Protein AF-A0A9P5VJG9-F1 (afdb_monomer)

pLDDT: mean 72.01, std 13.63, range [44.91, 96.75]

Secondary structure (DSSP, 8-state):
--STTSTTHHHHHHHHHHHHTHHHHHHHHHH-TT-HHHHT--HHHHHHHHHHTTT--TTHHHHHHHHHHIIIIIIHHH-HHHHHHHHHHHHHHHHHHHHHHHHHHHHHHHHHHHHHHHHHHHHHHT--

Mean predicted aligned error: 14.56 Å

Organism: NCBI:txid64525

Solvent-accessible surface area (backbone atoms only — not comparable to full-atom values): 7485 Å² total; per-residue (Å²): 117,77,46,98,90,36,89,52,37,64,59,60,50,51,54,53,49,63,66,52,54,60,54,64,49,53,51,49,55,67,73,51,76,86,45,73,69,64,77,71,55,56,57,70,59,50,49,52,52,57,68,53,48,87,80,52,64,79,66,58,60,58,52,54,50,52,50,50,45,46,54,66,53,51,39,46,71,78,39,48,75,56,39,78,72,39,50,68,57,52,52,52,53,50,57,51,48,53,54,51,51,51,52,52,52,50,53,56,50,51,53,52,52,51,52,52,52,53,56,54,53,56,58,57,70,75,74,114

Structure (mmCIF, N/CA/C/O backbone):
data_AF-A0A9P5VJG9-F1
#
_entry.id   AF-A0A9P5VJG9-F1
#
loop_
_atom_site.group_PDB
_atom_site.id
_atom_site.type_symbol
_atom_site.label_atom_id
_atom_site.label_alt_id
_atom_site.label_comp_id
_atom_site.label_asym_id
_atom_site.label_entity_id
_atom_site.label_seq_id
_atom_site.pdbx_PDB_ins_code
_atom_site.Cartn_x
_atom_site.Cartn_y
_atom_site.Cartn_z
_atom_site.occupancy
_atom_site.B_iso_or_equiv
_atom_site.auth_seq_id
_atom_site.auth_comp_id
_atom_site.auth_asym_id
_atom_site.auth_atom_id
_atom_site.pdbx_PDB_model_num
ATOM 1 N N . MET A 1 1 ? -12.095 -22.199 -28.412 1.00 52.16 1 MET A N 1
ATOM 2 C CA . MET A 1 1 ? -11.308 -21.410 -27.434 1.00 52.16 1 MET A CA 1
ATOM 3 C C . MET A 1 1 ? -11.586 -21.794 -25.976 1.00 52.16 1 MET A C 1
ATOM 5 O O . MET A 1 1 ? -10.670 -21.685 -25.184 1.00 52.16 1 MET A O 1
ATOM 9 N N . PHE A 1 2 ? -12.771 -22.317 -25.621 1.00 50.16 2 PHE A N 1
ATOM 10 C CA . PHE A 1 2 ? -13.109 -22.790 -24.260 1.00 50.16 2 PHE A CA 1
ATOM 11 C C . PHE A 1 2 ? -13.437 -24.303 -24.196 1.00 50.16 2 PHE A C 1
ATOM 13 O O . PHE A 1 2 ? -14.335 -24.724 -23.476 1.00 50.16 2 PHE A O 1
ATOM 20 N N . GLY A 1 3 ? -12.774 -25.116 -25.027 1.00 50.41 3 GLY A N 1
ATOM 21 C CA . GLY A 1 3 ? -12.986 -26.572 -25.100 1.00 50.41 3 GLY A CA 1
ATOM 22 C C . GLY A 1 3 ? -11.938 -27.367 -24.311 1.00 50.41 3 GLY A C 1
ATOM 23 O O . GLY A 1 3 ? -10.853 -26.847 -24.036 1.00 50.41 3 GLY A O 1
ATOM 24 N N . ALA A 1 4 ? -12.258 -28.624 -23.981 1.00 54.44 4 ALA A N 1
ATOM 25 C CA . ALA A 1 4 ? -11.390 -29.553 -23.253 1.00 54.44 4 ALA A CA 1
ATOM 26 C C . ALA A 1 4 ? -10.050 -29.748 -23.992 1.00 54.44 4 ALA A C 1
ATOM 28 O O . ALA A 1 4 ? -10.007 -30.367 -25.051 1.00 54.44 4 ALA A O 1
ATOM 29 N N . GLY A 1 5 ? -8.975 -29.152 -23.459 1.00 67.50 5 GLY A N 1
ATOM 30 C CA . GLY A 1 5 ? -7.628 -29.151 -24.052 1.00 67.50 5 GLY A CA 1
ATOM 31 C C . GLY A 1 5 ? -7.043 -27.765 -24.368 1.00 67.50 5 GLY A C 1
ATOM 32 O O . GLY A 1 5 ? -5.880 -27.671 -24.743 1.00 67.50 5 GLY A O 1
ATOM 33 N N . SER A 1 6 ? -7.804 -26.674 -24.209 1.00 61.16 6 SER A N 1
ATOM 34 C CA . SER A 1 6 ? -7.307 -25.300 -24.412 1.00 61.16 6 SER A CA 1
ATOM 35 C C . SER A 1 6 ? -6.844 -24.638 -23.105 1.00 61.16 6 SER A C 1
ATOM 37 O O . SER A 1 6 ? -7.441 -24.861 -22.053 1.00 61.16 6 SER A O 1
ATOM 39 N N . GLN A 1 7 ? -5.836 -23.756 -23.178 1.00 61.81 7 GLN A N 1
ATOM 40 C CA . GLN A 1 7 ? -5.284 -22.981 -22.048 1.00 61.81 7 GLN A CA 1
ATOM 41 C C . GLN A 1 7 ? -6.347 -22.230 -21.221 1.00 61.81 7 GLN A C 1
ATOM 43 O O . GLN A 1 7 ? -6.171 -22.035 -20.022 1.00 61.81 7 GLN A O 1
ATOM 48 N N . TYR A 1 8 ? -7.472 -21.849 -21.834 1.00 56.12 8 TYR A N 1
ATOM 49 C CA . TYR A 1 8 ? -8.569 -21.146 -21.158 1.00 56.12 8 TYR A CA 1
ATOM 50 C C . TYR A 1 8 ? -9.508 -22.064 -20.360 1.00 56.12 8 TYR A C 1
ATOM 52 O O . TYR A 1 8 ? -10.361 -21.570 -19.622 1.00 56.12 8 TYR A O 1
ATOM 60 N N . SER A 1 9 ? -9.347 -23.389 -20.454 1.00 61.44 9 SER A N 1
ATOM 61 C CA . SER A 1 9 ? -10.175 -24.348 -19.714 1.00 61.44 9 SER A CA 1
ATOM 62 C C . SER A 1 9 ? -9.990 -24.220 -18.196 1.00 61.44 9 SER A C 1
ATOM 64 O O . SER A 1 9 ? -10.952 -24.352 -17.443 1.00 61.44 9 SER A O 1
ATOM 66 N N . ILE A 1 10 ? -8.791 -23.837 -17.736 1.00 66.81 10 ILE A N 1
ATOM 67 C CA . ILE A 1 10 ? -8.491 -23.641 -16.308 1.00 66.81 10 ILE A CA 1
ATOM 68 C C . ILE A 1 10 ? -9.342 -22.520 -15.675 1.00 66.81 10 ILE A C 1
ATOM 70 O O . ILE A 1 10 ? -9.712 -22.596 -14.506 1.00 66.81 10 ILE A O 1
ATOM 74 N N . ILE A 1 11 ? -9.710 -21.499 -16.458 1.00 68.25 11 ILE A N 1
ATOM 75 C CA . ILE A 1 11 ? -10.488 -20.343 -15.986 1.00 68.25 11 ILE A CA 1
ATOM 76 C C . ILE A 1 11 ? -11.957 -20.734 -15.771 1.00 68.25 11 ILE A C 1
ATOM 78 O O . ILE A 1 11 ? -12.595 -20.254 -14.836 1.00 68.25 11 ILE A O 1
ATOM 82 N N . GLN A 1 12 ? -12.483 -21.663 -16.578 1.00 68.50 12 GLN A N 1
ATOM 83 C CA . GLN A 1 12 ? -13.837 -22.201 -16.404 1.00 68.50 12 GLN A CA 1
ATOM 84 C C . GLN A 1 12 ? -13.959 -22.981 -15.086 1.00 68.50 12 GLN A C 1
ATOM 86 O O . GLN A 1 12 ? -14.945 -22.836 -14.364 1.00 68.50 12 GLN A O 1
ATOM 91 N N . TRP A 1 13 ? -12.920 -23.743 -14.728 1.00 68.19 13 TRP A N 1
ATOM 92 C CA . TRP A 1 13 ? -12.840 -24.431 -13.438 1.00 68.19 13 TRP A CA 1
ATOM 93 C C . TRP A 1 13 ? -12.713 -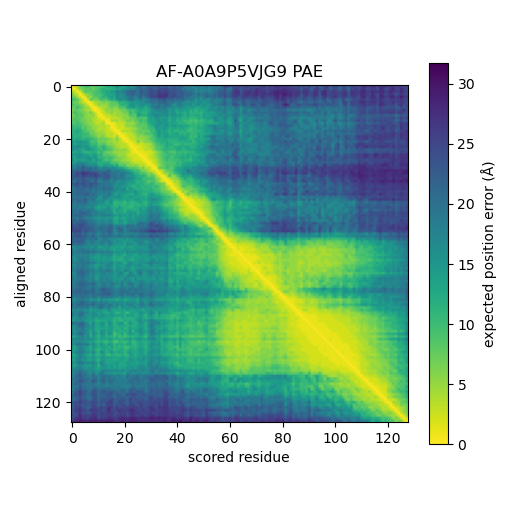23.465 -12.256 1.00 68.19 13 TRP A C 1
ATOM 95 O O . TRP A 1 13 ? -13.279 -23.740 -11.203 1.00 68.19 13 TRP A O 1
ATOM 105 N N . GLY A 1 14 ? -12.062 -22.309 -12.427 1.00 70.81 14 GLY A N 1
ATOM 106 C CA . GLY A 1 14 ? -12.004 -21.260 -11.401 1.00 70.81 14 GLY A CA 1
ATOM 107 C C . GLY A 1 14 ? -13.382 -20.720 -10.995 1.00 70.81 14 GLY A C 1
ATOM 108 O O . GLY A 1 14 ? -13.617 -20.461 -9.816 1.00 70.81 14 GLY A O 1
ATOM 109 N N . PHE A 1 15 ? -14.324 -20.622 -11.939 1.00 69.06 15 PHE A N 1
ATOM 110 C CA . PHE A 1 15 ? -15.695 -20.182 -11.652 1.00 69.06 15 PHE A CA 1
ATOM 111 C C . PHE A 1 15 ? -16.478 -21.225 -10.839 1.00 69.06 15 PHE A C 1
ATOM 113 O O . PHE A 1 15 ? -17.142 -20.888 -9.859 1.00 69.06 15 PHE A O 1
ATOM 120 N N . VAL A 1 16 ? -16.346 -22.507 -11.199 1.00 73.06 16 VAL A N 1
ATOM 121 C CA . VAL A 1 16 ? -16.959 -23.621 -10.455 1.00 73.06 16 VAL A CA 1
ATOM 122 C C . VAL A 1 16 ? -16.347 -23.736 -9.060 1.00 73.06 16 VAL A C 1
ATOM 124 O O . VAL A 1 16 ? -17.074 -23.862 -8.078 1.00 73.06 16 VAL A O 1
ATOM 127 N N . LEU A 1 17 ? -15.022 -23.617 -8.953 1.00 71.25 17 LEU A N 1
ATOM 128 C CA . LEU A 1 17 ? -14.307 -23.621 -7.681 1.00 71.25 17 LEU A CA 1
ATOM 129 C C . LEU A 1 17 ? -14.803 -22.482 -6.776 1.00 71.25 17 LEU A C 1
ATOM 131 O O . LEU A 1 17 ? -15.127 -22.730 -5.619 1.00 71.25 17 LEU A O 1
ATOM 135 N N . GLY A 1 18 ? -14.948 -21.265 -7.312 1.00 66.81 18 GLY A N 1
ATOM 136 C CA . GLY A 1 18 ? -15.484 -20.110 -6.585 1.00 66.81 18 GLY A CA 1
ATOM 137 C C . GLY A 1 18 ? -16.936 -20.276 -6.120 1.00 66.81 18 GLY A C 1
ATOM 138 O O . GLY A 1 18 ? -17.273 -19.816 -5.032 1.00 66.81 18 GLY A O 1
ATOM 139 N N . ALA A 1 19 ? -17.783 -20.965 -6.892 1.00 72.62 19 ALA A N 1
ATOM 140 C CA . ALA A 1 19 ? -19.178 -21.235 -6.529 1.00 72.62 19 ALA A CA 1
ATOM 141 C C . ALA A 1 19 ? -19.330 -22.370 -5.502 1.00 72.62 19 ALA A C 1
ATOM 143 O O . ALA A 1 19 ? -20.213 -22.320 -4.646 1.00 72.62 19 ALA A O 1
ATOM 144 N N . VAL A 1 20 ? -18.461 -23.383 -5.560 1.00 74.19 20 VAL A N 1
ATOM 145 C CA . VAL A 1 20 ? -18.491 -24.528 -4.638 1.00 74.19 20 VAL A CA 1
ATOM 146 C C . VAL A 1 20 ? -17.881 -24.170 -3.289 1.00 74.19 2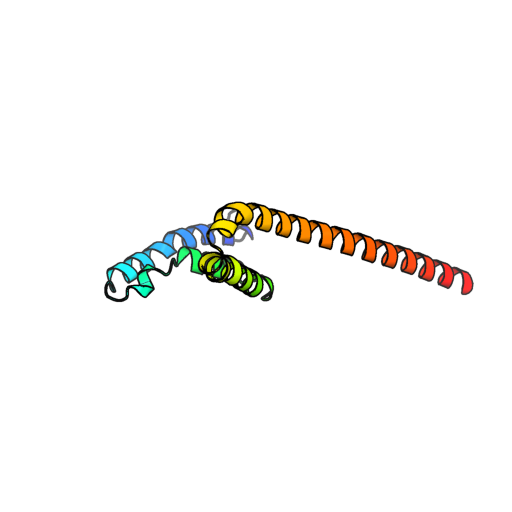0 VAL A C 1
ATOM 148 O O . VAL A 1 20 ? -18.361 -24.638 -2.263 1.00 74.19 20 VAL A O 1
ATOM 151 N N . LEU A 1 21 ? -16.868 -23.307 -3.264 1.00 69.12 21 LEU A N 1
ATOM 152 C CA . LEU A 1 21 ? -16.160 -22.924 -2.048 1.00 69.12 21 LEU A CA 1
ATOM 153 C C . LEU A 1 21 ? -17.007 -22.374 -0.889 1.00 69.12 21 LEU A C 1
ATOM 155 O O . LEU A 1 21 ? -16.767 -22.804 0.238 1.00 69.12 21 LEU A O 1
ATOM 159 N N . PRO A 1 22 ? -17.990 -21.473 -1.082 1.00 67.50 22 PRO A N 1
ATOM 160 C CA . PRO A 1 22 ? -18.783 -20.946 0.030 1.00 67.50 22 PRO A CA 1
ATOM 161 C C . PRO A 1 22 ? -19.664 -22.006 0.713 1.00 67.50 22 PRO A C 1
ATOM 163 O O . PRO A 1 22 ? -20.030 -21.832 1.875 1.00 67.50 22 PRO A O 1
ATOM 166 N N . ILE A 1 23 ? -19.978 -23.115 0.036 1.00 70.94 23 ILE A N 1
ATOM 167 C CA . ILE A 1 23 ? -20.921 -24.147 0.494 1.00 70.94 23 ILE A CA 1
ATOM 168 C C . ILE A 1 23 ? -20.390 -24.961 1.697 1.00 70.94 23 ILE A C 1
ATOM 170 O O . ILE A 1 23 ? -21.070 -24.996 2.727 1.00 70.94 23 ILE A O 1
ATOM 174 N N . PRO A 1 24 ? -19.191 -25.585 1.659 1.00 69.12 24 PRO A N 1
ATOM 175 C CA . PRO A 1 24 ? -18.656 -26.328 2.803 1.00 69.12 24 PRO A CA 1
ATOM 176 C C . PRO A 1 24 ? -18.345 -25.422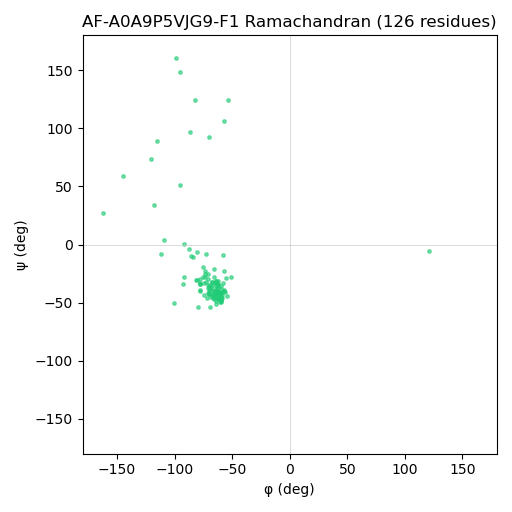 4.000 1.00 69.12 24 PRO A C 1
ATOM 178 O O . PRO A 1 24 ? -18.443 -25.853 5.145 1.00 69.12 24 PRO A O 1
ATOM 181 N N . ILE A 1 25 ? -18.022 -24.152 3.761 1.00 62.25 25 ILE A N 1
ATOM 182 C CA . ILE A 1 25 ? -17.670 -23.185 4.810 1.00 62.25 25 ILE A CA 1
ATOM 183 C C . ILE A 1 25 ? -18.920 -22.682 5.525 1.00 62.25 25 ILE A C 1
ATOM 185 O O . ILE A 1 25 ? -18.926 -22.567 6.750 1.00 62.25 25 ILE A O 1
ATOM 189 N N . TRP A 1 26 ? -20.005 -22.447 4.783 1.00 63.16 26 TRP A N 1
ATOM 190 C CA . TRP A 1 26 ? -21.313 -22.168 5.367 1.00 63.16 26 TRP A CA 1
ATOM 191 C C . TRP A 1 26 ? -21.782 -23.329 6.256 1.00 63.16 26 TRP A C 1
ATOM 193 O O . TRP A 1 26 ? -22.255 -23.101 7.371 1.00 63.16 26 TRP A O 1
ATOM 203 N N . LEU A 1 27 ? -21.558 -24.573 5.816 1.00 68.31 27 LEU A N 1
ATOM 204 C CA . LEU A 1 27 ? -21.849 -25.771 6.606 1.00 68.31 27 LEU A CA 1
ATOM 205 C C . LEU A 1 27 ? -21.001 -25.837 7.891 1.00 68.31 27 LEU A C 1
ATOM 207 O O . LEU A 1 27 ? -21.516 -26.159 8.963 1.00 68.31 27 LEU A O 1
ATOM 211 N N . LEU A 1 28 ? -19.713 -25.487 7.806 1.00 64.56 28 LEU A N 1
ATOM 212 C CA . LEU A 1 28 ? -18.787 -25.513 8.941 1.00 64.56 28 LEU A CA 1
ATOM 213 C C . LEU A 1 28 ? -19.097 -24.412 9.973 1.00 64.56 28 LEU A C 1
ATOM 215 O O . LEU A 1 28 ? -19.123 -24.690 11.172 1.00 64.56 28 LEU A O 1
ATOM 219 N N . CYS A 1 29 ? -19.445 -23.200 9.520 1.00 59.00 29 CYS A N 1
ATOM 220 C CA . CYS A 1 29 ? -19.936 -22.113 10.378 1.00 59.00 29 CYS A CA 1
ATOM 221 C C . CYS A 1 29 ? -21.272 -22.454 11.058 1.00 59.00 29 CYS A C 1
ATOM 223 O O . CYS A 1 29 ? -21.520 -22.014 12.180 1.00 59.00 29 CYS A O 1
ATOM 225 N N . ARG A 1 30 ? -22.131 -23.256 10.411 1.00 62.53 30 ARG A N 1
ATOM 226 C CA . ARG A 1 30 ? -23.390 -23.747 10.997 1.00 62.53 30 ARG A CA 1
ATOM 227 C C . 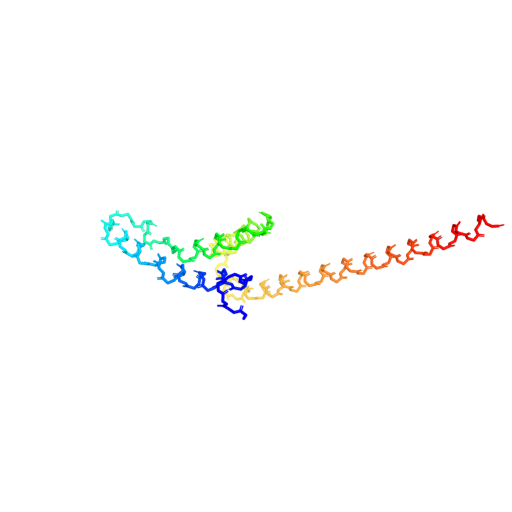ARG A 1 30 ? -23.151 -24.824 12.063 1.00 62.53 30 ARG A C 1
ATOM 229 O O . ARG A 1 30 ? -23.931 -24.919 13.007 1.00 62.53 30 ARG A O 1
ATOM 236 N N . ARG A 1 31 ? -22.097 -25.640 11.920 1.00 65.00 31 ARG A N 1
ATOM 237 C CA . ARG A 1 31 ? -21.783 -26.758 12.830 1.00 65.00 31 ARG A CA 1
ATOM 238 C C . ARG A 1 31 ? -21.062 -26.315 14.109 1.00 65.00 31 ARG A C 1
ATOM 240 O O . ARG A 1 31 ? -21.282 -26.940 15.142 1.00 65.00 31 ARG A O 1
ATOM 247 N N . TYR A 1 32 ? -20.267 -25.242 14.062 1.00 57.03 32 TYR A N 1
ATOM 248 C CA . TYR A 1 32 ? -19.512 -24.720 15.211 1.00 57.03 32 TYR A CA 1
ATOM 249 C C . TYR A 1 32 ? -19.884 -23.261 15.551 1.00 57.03 32 TYR A C 1
ATOM 251 O O . TYR A 1 32 ? -19.087 -22.352 15.326 1.00 57.03 32 TYR A O 1
ATOM 259 N N . PRO A 1 33 ? -21.072 -23.006 16.138 1.00 55.06 33 PRO A N 1
ATOM 260 C CA . PRO A 1 33 ? -21.488 -21.664 16.563 1.00 55.06 33 PRO A CA 1
ATOM 261 C C . PRO A 1 33 ? -20.748 -21.146 17.811 1.00 55.06 33 PRO A C 1
ATOM 263 O O . PRO A 1 33 ? -20.909 -19.988 18.176 1.00 55.06 33 PRO A O 1
ATOM 266 N N . HIS A 1 34 ? -19.946 -21.984 18.476 1.00 53.47 34 HIS A N 1
ATOM 267 C CA . HIS A 1 34 ? -19.357 -21.683 19.786 1.00 53.47 34 HIS A CA 1
ATOM 268 C C . HIS A 1 34 ? -18.008 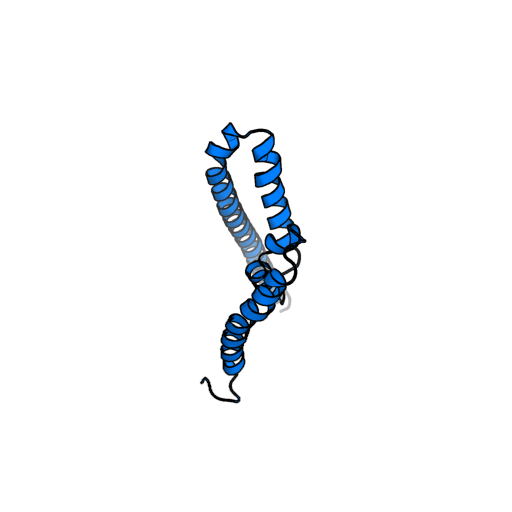-20.936 19.735 1.00 53.47 34 HIS A C 1
ATOM 270 O O . HIS A 1 34 ? -17.469 -20.583 20.782 1.00 53.47 34 HIS A O 1
ATOM 276 N N . ILE A 1 35 ? -17.452 -20.698 18.538 1.00 55.78 35 ILE A N 1
ATOM 277 C CA . ILE A 1 35 ? -16.149 -20.043 18.337 1.00 55.78 35 ILE A CA 1
ATOM 278 C C . ILE A 1 35 ? -16.382 -18.713 17.610 1.00 55.78 35 ILE A C 1
ATOM 280 O O . ILE A 1 35 ? -16.339 -18.639 16.382 1.00 55.78 35 ILE A O 1
ATOM 284 N N . GLU A 1 36 ? -16.617 -17.640 18.368 1.00 55.44 36 GLU A N 1
ATOM 285 C CA . GLU A 1 36 ? -16.897 -16.292 17.834 1.00 55.44 36 GLU A CA 1
ATOM 286 C C . GLU A 1 36 ? -15.788 -15.744 16.916 1.00 55.44 36 GLU A C 1
ATOM 288 O O . GLU A 1 36 ? -16.033 -14.885 16.068 1.00 55.44 36 GLU A O 1
ATOM 293 N N . TRP A 1 37 ? -14.554 -16.243 17.052 1.00 56.16 37 TRP A N 1
ATOM 294 C CA . TRP A 1 37 ? -13.442 -15.850 16.185 1.00 56.16 37 TRP A CA 1
ATOM 295 C C . TRP A 1 37 ? -13.546 -16.455 14.778 1.00 56.16 37 TRP A C 1
ATOM 297 O O . TRP A 1 37 ? -13.110 -15.831 13.817 1.00 56.16 37 TRP A O 1
ATOM 307 N N . LEU A 1 38 ? -14.192 -17.618 14.629 1.00 53.09 38 LEU A N 1
ATOM 308 C CA . LEU A 1 38 ? -14.342 -18.309 13.344 1.00 53.09 38 LEU A CA 1
ATOM 309 C C . LEU A 1 38 ? -15.399 -17.639 12.446 1.00 53.09 38 LEU A C 1
ATOM 311 O O . LEU A 1 38 ? -15.258 -17.643 11.229 1.00 53.09 38 LEU A O 1
ATOM 315 N N . GLN A 1 39 ? -16.403 -16.977 13.037 1.00 54.47 39 GLN A N 1
ATOM 316 C CA . GLN A 1 39 ? -17.393 -16.171 12.303 1.00 54.47 39 GLN A CA 1
ATOM 317 C C . GLN A 1 39 ? -16.835 -14.833 11.787 1.00 54.47 39 GLN A C 1
ATOM 319 O O . GLN A 1 39 ? -17.368 -14.281 10.827 1.00 54.47 39 GLN A O 1
ATOM 324 N N . LYS A 1 40 ? -15.763 -14.307 12.399 1.00 55.25 40 LYS A N 1
ATOM 325 C CA . LYS A 1 40 ? -15.097 -13.060 11.968 1.00 55.25 40 LYS A CA 1
ATOM 326 C C . LYS A 1 40 ? -14.088 -13.281 10.840 1.00 55.25 40 LYS A C 1
ATOM 328 O O . LYS A 1 40 ? -13.613 -12.319 10.237 1.00 55.25 40 LYS A O 1
ATOM 333 N N . ILE A 1 41 ? -13.760 -14.537 10.545 1.00 57.16 41 ILE A N 1
ATOM 334 C CA . ILE A 1 41 ? -12.850 -14.901 9.467 1.00 57.16 41 ILE A CA 1
ATOM 335 C C . ILE A 1 41 ? -13.669 -15.021 8.180 1.00 57.16 41 ILE A C 1
ATOM 337 O O . ILE A 1 41 ? -14.283 -16.045 7.886 1.00 57.16 41 ILE A O 1
ATOM 341 N N . HIS A 1 42 ? -13.671 -13.953 7.384 1.00 60.12 42 HIS A N 1
ATOM 342 C CA . HIS A 1 42 ? -14.231 -13.985 6.038 1.00 60.12 42 HIS A CA 1
ATOM 343 C C . HIS A 1 42 ? -13.335 -14.840 5.134 1.00 60.12 42 HIS A C 1
ATOM 345 O O . HIS A 1 42 ? -12.400 -14.343 4.508 1.00 60.12 42 HIS A O 1
ATOM 351 N N . LEU A 1 43 ? -13.637 -16.135 5.026 1.00 55.03 43 LEU A N 1
ATOM 352 C CA . LEU A 1 43 ? -12.931 -17.031 4.109 1.00 55.03 43 LEU A CA 1
ATOM 353 C C . LEU A 1 43 ? -12.920 -16.581 2.633 1.00 55.03 43 LEU A C 1
ATOM 355 O O . LEU A 1 43 ? -11.929 -16.878 1.976 1.00 55.03 43 LEU A O 1
ATOM 359 N N . PRO A 1 44 ? -13.909 -15.829 2.095 1.00 58.41 44 PRO A N 1
ATOM 360 C CA . PRO A 1 44 ? -13.788 -15.238 0.761 1.00 58.41 44 PRO A CA 1
ATOM 361 C C . PRO A 1 44 ? -12.600 -14.278 0.651 1.00 58.41 44 PRO A C 1
ATOM 363 O O . PRO A 1 44 ? -11.901 -14.278 -0.353 1.00 58.41 44 PRO A O 1
ATOM 366 N N . VAL A 1 45 ? -12.331 -13.501 1.705 1.00 60.12 45 VAL A N 1
ATOM 367 C CA . VAL A 1 45 ? -11.171 -12.599 1.784 1.00 60.12 45 VAL A CA 1
ATOM 368 C C . VAL A 1 45 ? -9.883 -13.402 1.936 1.00 60.12 45 VAL A C 1
ATOM 370 O O . VAL A 1 45 ? -8.873 -13.059 1.331 1.00 60.12 45 VAL A O 1
ATOM 373 N N . LEU A 1 46 ? -9.925 -14.498 2.695 1.00 62.19 46 LEU A N 1
ATOM 374 C CA . LEU A 1 46 ? -8.775 -15.376 2.899 1.00 62.19 46 LEU A CA 1
ATOM 375 C C . LEU A 1 46 ? -8.400 -16.117 1.611 1.00 62.19 46 LEU A C 1
ATOM 377 O O . LEU A 1 46 ? -7.241 -16.083 1.226 1.00 62.19 46 LEU A O 1
ATOM 381 N N . LEU A 1 47 ? -9.366 -16.674 0.878 1.00 58.47 47 LEU A N 1
ATOM 382 C CA . LEU A 1 47 ? -9.120 -17.258 -0.440 1.00 58.47 47 LEU A CA 1
ATOM 383 C C . LEU A 1 47 ? -8.787 -16.227 -1.507 1.00 58.47 47 LEU A C 1
ATOM 385 O O . LEU A 1 47 ? -7.957 -16.523 -2.356 1.00 58.47 47 LEU A O 1
ATOM 389 N N . ALA A 1 48 ? -9.363 -15.024 -1.469 1.00 59.34 48 ALA A N 1
ATOM 390 C CA . ALA A 1 48 ? -8.936 -13.942 -2.351 1.00 59.34 48 ALA A CA 1
ATOM 391 C C . ALA A 1 48 ? -7.468 -13.564 -2.083 1.00 59.34 48 ALA A C 1
ATOM 393 O O . ALA A 1 48 ? -6.689 -13.415 -3.025 1.00 59.34 48 ALA A O 1
ATOM 394 N N . ALA A 1 49 ? -7.054 -13.490 -0.814 1.00 56.25 49 ALA A N 1
ATOM 395 C CA . ALA A 1 49 ? -5.664 -13.268 -0.429 1.00 56.25 49 ALA A CA 1
ATOM 396 C C . ALA A 1 49 ? -4.756 -14.438 -0.849 1.00 56.25 49 ALA A C 1
ATOM 398 O O . ALA A 1 49 ? -3.706 -14.207 -1.442 1.00 56.25 49 ALA A O 1
ATOM 399 N N . THR A 1 50 ? -5.181 -15.690 -0.639 1.00 58.59 50 THR A N 1
ATOM 400 C CA . THR A 1 50 ? -4.440 -16.890 -1.063 1.00 58.59 50 THR A CA 1
ATOM 401 C C . THR A 1 50 ? -4.380 -17.029 -2.587 1.00 58.59 50 THR A C 1
ATOM 403 O O . THR A 1 50 ? -3.371 -17.489 -3.102 1.00 58.59 50 THR A O 1
ATOM 406 N N . SER A 1 51 ? -5.399 -16.580 -3.327 1.00 58.25 51 SER A N 1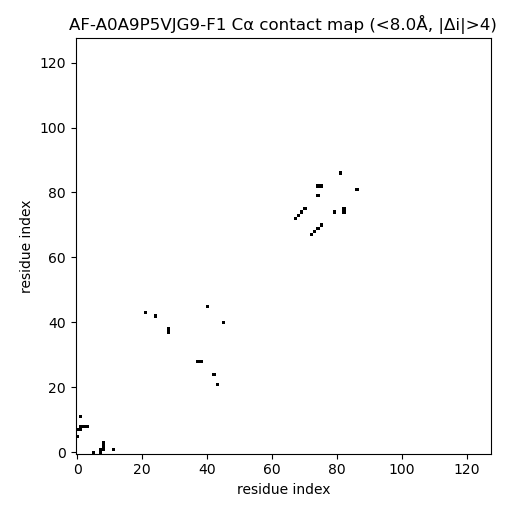
ATOM 407 C CA . SER A 1 51 ? -5.422 -16.588 -4.800 1.00 58.25 51 SER A CA 1
ATOM 408 C C . SER A 1 51 ? -4.515 -15.529 -5.425 1.00 58.25 51 SER A C 1
ATOM 410 O O . SER A 1 51 ? -4.039 -15.723 -6.538 1.00 58.25 51 SER A O 1
ATOM 412 N N . ASN A 1 52 ? -4.233 -14.440 -4.701 1.00 57.88 52 ASN A N 1
ATOM 413 C CA . ASN A 1 52 ? -3.238 -13.443 -5.098 1.00 57.88 52 ASN A CA 1
ATOM 414 C C . ASN A 1 52 ? -1.813 -13.825 -4.653 1.00 57.88 52 ASN A C 1
ATOM 416 O O . ASN A 1 52 ? -0.848 -13.197 -5.080 1.00 57.88 52 ASN A O 1
ATOM 420 N N . MET A 1 53 ? -1.667 -14.860 -3.817 1.00 54.84 53 MET A N 1
ATOM 421 C CA . MET A 1 53 ? -0.379 -15.307 -3.287 1.00 54.84 53 MET A CA 1
ATOM 422 C C . MET A 1 53 ? 0.557 -15.990 -4.307 1.00 54.84 53 MET A C 1
ATOM 424 O O . MET A 1 53 ? 1.767 -15.844 -4.138 1.00 54.84 53 MET A O 1
ATOM 428 N N . PRO A 1 54 ? 0.109 -16.696 -5.370 1.00 52.25 54 PRO A N 1
ATOM 429 C CA . PRO A 1 54 ? 1.023 -17.370 -6.279 1.00 52.25 54 PRO A CA 1
ATOM 430 C C . PRO A 1 54 ? 1.308 -16.471 -7.493 1.00 52.25 54 PRO A C 1
ATOM 432 O O . PRO A 1 54 ? 1.013 -16.883 -8.613 1.00 52.25 54 PRO A O 1
ATOM 435 N N . PRO A 1 55 ? 1.710 -15.191 -7.325 1.00 52.91 55 PRO A N 1
ATOM 436 C CA . PRO A 1 55 ? 3.124 -14.821 -7.522 1.00 52.91 55 PRO A CA 1
ATOM 437 C C . PRO A 1 55 ? 3.510 -13.459 -6.882 1.00 52.91 55 PRO A C 1
ATOM 439 O O . PRO A 1 55 ? 4.378 -12.747 -7.392 1.00 52.91 55 PRO A O 1
ATOM 442 N N . ALA A 1 56 ? 2.823 -13.019 -5.827 1.00 55.16 56 ALA A N 1
ATOM 443 C CA . ALA A 1 56 ? 3.017 -11.677 -5.284 1.00 55.16 56 ALA A CA 1
ATOM 444 C C . ALA A 1 56 ? 4.234 -11.628 -4.345 1.00 55.16 56 ALA A C 1
ATOM 446 O O . ALA A 1 56 ? 4.334 -12.388 -3.382 1.00 55.16 56 ALA A O 1
ATOM 447 N N . GLN A 1 57 ? 5.178 -10.725 -4.632 1.00 59.56 57 GLN A N 1
ATOM 448 C CA . GLN A 1 57 ? 6.398 -10.547 -3.844 1.00 59.56 57 GLN A CA 1
ATOM 449 C C . GLN A 1 57 ? 6.041 -10.329 -2.368 1.00 59.56 57 GLN A C 1
ATOM 451 O O . GLN A 1 57 ? 5.301 -9.402 -2.031 1.00 59.56 57 GLN A O 1
ATOM 456 N N . ALA A 1 58 ? 6.605 -11.160 -1.486 1.00 59.34 58 ALA A N 1
ATOM 457 C CA . ALA A 1 58 ? 6.279 -11.210 -0.058 1.00 59.34 58 ALA A CA 1
ATOM 458 C C . ALA A 1 58 ? 6.478 -9.880 0.698 1.00 59.34 58 ALA A C 1
ATOM 460 O O . ALA A 1 58 ? 6.064 -9.770 1.844 1.00 59.34 58 ALA A O 1
ATOM 461 N N . TYR A 1 59 ? 7.082 -8.864 0.073 1.00 69.12 59 TYR A N 1
ATOM 462 C CA . TYR A 1 59 ? 7.224 -7.518 0.623 1.00 69.12 59 TYR A CA 1
ATOM 463 C C . TYR A 1 59 ? 5.935 -6.679 0.524 1.00 69.12 59 TYR A C 1
ATOM 465 O O . TYR A 1 59 ? 5.694 -5.845 1.386 1.00 69.12 59 TYR A O 1
ATOM 473 N N . PHE A 1 60 ? 5.061 -6.877 -0.467 1.00 70.81 60 PHE A N 1
ATOM 474 C CA . PHE A 1 60 ? 3.908 -5.980 -0.657 1.00 70.81 60 PHE A CA 1
ATOM 475 C C . PHE A 1 60 ? 2.889 -6.057 0.499 1.00 70.81 60 PHE A C 1
ATOM 477 O O . PHE A 1 60 ? 2.485 -5.038 1.061 1.00 70.81 60 PHE A O 1
ATOM 484 N N . TYR A 1 61 ? 2.533 -7.273 0.914 1.00 73.00 61 TYR A N 1
ATOM 485 C CA . TYR A 1 61 ? 1.547 -7.515 1.971 1.00 73.00 61 TYR A CA 1
ATOM 486 C C . TYR A 1 61 ? 1.936 -6.997 3.364 1.00 73.00 61 TYR A C 1
ATOM 488 O O . TYR A 1 61 ? 1.127 -6.283 3.959 1.00 73.00 61 TYR A O 1
ATOM 496 N N . PRO A 1 62 ? 3.127 -7.302 3.921 1.00 82.50 62 PRO A N 1
ATOM 497 C CA . PRO A 1 62 ? 3.480 -6.858 5.266 1.00 82.50 62 PRO A CA 1
ATOM 498 C C . PRO A 1 62 ? 3.564 -5.335 5.370 1.00 82.50 62 PRO A C 1
ATOM 500 O O . PRO A 1 62 ? 3.170 -4.793 6.398 1.00 82.50 62 PRO A O 1
ATOM 503 N N . ASN A 1 63 ? 3.990 -4.627 4.316 1.00 83.12 63 ASN A N 1
ATOM 504 C CA . ASN A 1 63 ? 4.018 -3.162 4.335 1.00 83.12 63 ASN A CA 1
ATOM 505 C C . ASN A 1 63 ? 2.617 -2.552 4.318 1.00 83.12 63 ASN A C 1
ATOM 507 O O . ASN A 1 63 ? 2.349 -1.635 5.091 1.00 83.12 63 ASN A O 1
ATOM 511 N N . GLY A 1 64 ? 1.709 -3.083 3.493 1.00 81.69 64 GLY A N 1
ATOM 512 C CA . GLY A 1 64 ? 0.310 -2.650 3.487 1.00 81.69 64 GLY A CA 1
ATOM 513 C C . GLY A 1 64 ? -0.380 -2.901 4.831 1.00 81.69 64 GLY A C 1
ATOM 514 O O . GLY A 1 64 ? -1.085 -2.029 5.338 1.00 81.69 64 GLY A O 1
ATOM 515 N N . ILE A 1 65 ? -0.121 -4.056 5.453 1.00 83.56 65 ILE A N 1
ATOM 516 C CA . ILE A 1 65 ? -0.652 -4.402 6.780 1.00 83.56 65 ILE A CA 1
ATOM 517 C C . ILE A 1 65 ? -0.067 -3.491 7.861 1.00 83.56 65 ILE A C 1
ATOM 519 O O . ILE A 1 65 ? -0.817 -2.976 8.686 1.00 83.56 65 ILE A O 1
ATOM 523 N N . LEU A 1 66 ? 1.249 -3.267 7.857 1.00 86.06 66 LEU A N 1
ATOM 524 C CA . LEU A 1 66 ? 1.924 -2.401 8.824 1.00 86.06 66 LEU A CA 1
ATOM 525 C C . LEU A 1 66 ? 1.383 -0.973 8.747 1.00 86.06 66 LEU A C 1
ATOM 527 O O . LEU A 1 66 ? 1.028 -0.383 9.766 1.00 86.06 66 LEU A O 1
ATOM 531 N N . LEU A 1 67 ? 1.269 -0.436 7.534 1.00 85.62 67 LEU A N 1
ATOM 532 C CA . LEU A 1 67 ? 0.740 0.897 7.308 1.00 85.62 67 LEU A CA 1
ATOM 533 C C . LEU A 1 67 ? -0.735 0.991 7.722 1.00 85.62 67 LEU A C 1
ATOM 535 O O . LEU A 1 67 ? -1.104 1.884 8.483 1.00 85.62 67 LEU A O 1
ATOM 539 N N . GLY A 1 68 ? -1.568 0.039 7.294 1.00 84.19 68 GLY A N 1
ATOM 540 C CA . GLY A 1 68 ? -2.969 -0.039 7.704 1.00 84.19 68 GLY A CA 1
ATOM 541 C C . GLY A 1 68 ? -3.119 -0.119 9.223 1.00 84.19 68 GLY A C 1
ATOM 542 O O . GLY A 1 68 ? -3.961 0.570 9.795 1.00 84.19 68 GLY A O 1
ATOM 543 N N . PHE A 1 69 ? -2.253 -0.874 9.901 1.00 86.06 69 PHE A N 1
ATOM 544 C CA . PHE A 1 69 ? -2.229 -0.969 11.357 1.00 86.06 69 PHE A CA 1
ATOM 545 C C . PHE A 1 69 ? -1.862 0.368 12.013 1.00 86.06 69 PHE A C 1
ATOM 547 O O . PHE A 1 69 ? -2.554 0.814 12.925 1.00 86.06 69 PHE A O 1
ATOM 554 N N . ILE A 1 70 ? -0.838 1.066 11.519 1.00 85.56 70 ILE A N 1
ATOM 555 C CA . ILE A 1 70 ? -0.453 2.390 12.033 1.00 85.56 70 ILE A CA 1
ATOM 556 C C . ILE A 1 70 ? -1.608 3.393 11.865 1.00 85.56 70 ILE A C 1
ATOM 558 O O . ILE A 1 70 ? -1.978 4.086 12.816 1.00 85.56 70 ILE A O 1
ATOM 562 N N . PHE A 1 71 ? -2.236 3.445 10.690 1.00 79.75 71 PHE A N 1
ATOM 563 C CA . PHE A 1 71 ? -3.317 4.397 10.423 1.00 79.75 71 PHE A CA 1
ATOM 564 C C . PHE A 1 71 ? -4.619 4.053 11.162 1.00 79.75 71 PHE A C 1
ATOM 566 O O . PHE A 1 71 ? -5.228 4.931 11.776 1.00 79.75 71 PHE A O 1
ATOM 573 N N . MET A 1 72 ? -5.051 2.789 11.149 1.00 79.12 72 MET A N 1
ATOM 574 C CA . MET A 1 72 ? -6.327 2.378 11.753 1.00 79.12 72 MET A CA 1
ATOM 575 C C . MET A 1 72 ? -6.248 2.185 13.267 1.00 79.12 72 MET A C 1
ATOM 577 O O . MET A 1 72 ? -7.255 2.397 13.944 1.00 79.12 72 MET A O 1
ATOM 581 N N . TRP A 1 73 ? -5.099 1.779 13.814 1.00 78.25 73 TRP A N 1
ATOM 582 C CA . TRP A 1 73 ? -4.961 1.492 15.243 1.00 78.25 73 TRP A CA 1
ATOM 583 C C . TRP A 1 73 ? -4.294 2.634 16.010 1.00 78.25 73 TRP A C 1
ATOM 585 O O . TRP A 1 73 ? -4.851 3.088 17.010 1.00 78.25 73 TRP A O 1
ATOM 595 N N . TYR A 1 74 ? -3.144 3.132 15.545 1.00 79.38 74 TYR A N 1
ATOM 596 C CA . TYR A 1 74 ? -2.373 4.144 16.274 1.00 79.38 74 TYR A CA 1
ATOM 597 C C . TYR A 1 74 ? -2.955 5.555 16.095 1.00 79.38 74 TYR A C 1
ATOM 599 O O . TYR A 1 74 ? -3.314 6.210 17.078 1.00 79.38 74 TYR A O 1
ATOM 607 N N . LEU A 1 75 ? -3.152 6.000 14.849 1.00 75.50 75 LEU A N 1
ATOM 608 C CA . LEU A 1 75 ? -3.698 7.334 14.550 1.00 75.50 75 LEU A CA 1
ATOM 609 C C . LEU A 1 75 ? -5.134 7.514 15.067 1.00 75.50 75 LEU A C 1
ATOM 611 O O . LEU A 1 75 ? -5.458 8.559 15.637 1.00 75.50 75 LEU A O 1
ATOM 615 N N . ARG A 1 76 ? -5.973 6.478 14.940 1.00 73.38 76 ARG A N 1
ATOM 616 C CA . ARG A 1 76 ? -7.355 6.495 15.446 1.00 73.38 76 ARG A CA 1
ATOM 617 C C . ARG A 1 76 ? -7.429 6.616 16.972 1.00 73.38 76 ARG A C 1
ATOM 619 O O . ARG A 1 76 ? -8.330 7.272 17.483 1.00 73.38 76 ARG A O 1
ATOM 626 N N . ARG A 1 77 ? -6.500 6.001 17.720 1.00 75.38 77 ARG A N 1
ATOM 627 C CA . ARG A 1 77 ? -6.488 6.074 19.196 1.00 75.38 77 ARG A CA 1
ATOM 628 C C . ARG A 1 77 ? -5.927 7.386 19.733 1.00 75.38 77 ARG A C 1
ATOM 630 O O . ARG A 1 77 ? -6.468 7.897 20.705 1.00 75.38 77 ARG A O 1
ATOM 637 N N . TYR A 1 78 ? -4.865 7.919 19.130 1.00 74.00 78 TYR A N 1
ATOM 638 C CA . TYR A 1 78 ? -4.144 9.070 19.690 1.00 74.00 78 TYR A CA 1
ATOM 639 C C . TYR A 1 78 ? -4.636 10.434 19.182 1.00 74.00 78 TYR A C 1
ATOM 641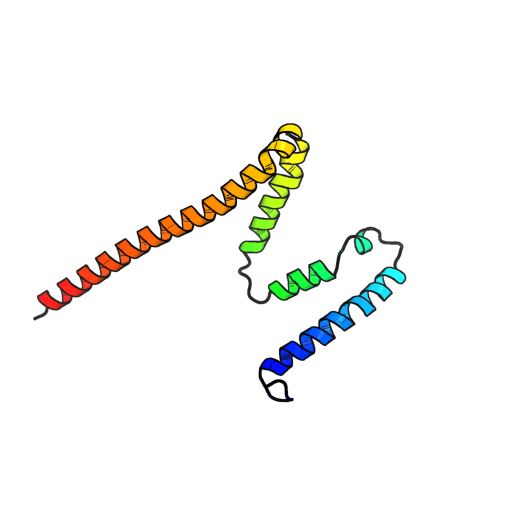 O O . TYR A 1 78 ? -4.499 11.434 19.887 1.00 74.00 78 TYR A O 1
ATOM 649 N N . LYS A 1 79 ? -5.192 10.513 17.962 1.00 75.31 79 LYS A N 1
ATOM 650 C CA . LYS A 1 79 ? -5.565 11.785 17.310 1.00 75.31 79 LYS A CA 1
ATOM 651 C C . LYS A 1 79 ? -6.845 11.646 16.472 1.00 75.31 79 LYS A C 1
ATOM 653 O O . LYS A 1 79 ? -6.857 11.933 15.277 1.00 75.31 79 LYS A O 1
ATOM 658 N N . ASN A 1 80 ? -7.941 11.247 17.114 1.00 70.62 80 ASN A N 1
ATOM 659 C CA . ASN A 1 80 ? -9.211 10.939 16.443 1.00 70.62 80 ASN A CA 1
ATOM 660 C C . ASN A 1 80 ? -9.778 12.109 15.605 1.00 70.62 80 ASN A C 1
ATOM 662 O O . ASN A 1 80 ? -10.260 11.900 14.494 1.00 70.62 80 ASN A O 1
ATOM 666 N N . GLU A 1 81 ? -9.668 13.348 16.095 1.00 78.06 81 GLU A N 1
ATOM 667 C CA . GLU A 1 81 ? -10.153 14.543 15.379 1.00 78.06 81 GLU A CA 1
ATOM 668 C C . GLU A 1 81 ? -9.305 14.894 14.148 1.00 78.06 81 GLU A C 1
ATOM 670 O O . GLU A 1 81 ? -9.831 15.305 13.114 1.00 78.06 81 GLU A O 1
ATOM 675 N N . TRP A 1 82 ? -7.991 14.662 14.212 1.00 79.06 82 TRP A N 1
ATOM 676 C CA . TRP A 1 82 ? -7.111 14.823 13.053 1.00 79.06 82 TRP A CA 1
ATOM 677 C C . TRP A 1 82 ? -7.357 13.710 12.026 1.00 79.06 82 TRP A C 1
ATOM 679 O O . TRP A 1 82 ? -7.465 13.976 10.831 1.00 79.06 82 TRP A O 1
ATOM 689 N N . TRP A 1 83 ? -7.530 12.471 12.492 1.00 79.81 83 TRP A N 1
ATOM 690 C CA . TRP A 1 83 ? -7.760 11.314 11.630 1.00 79.81 83 TRP A CA 1
ATOM 691 C C . TRP A 1 83 ? -9.024 11.471 10.774 1.00 79.81 83 TRP A C 1
ATOM 693 O O . TRP A 1 83 ? -8.959 11.309 9.558 1.00 79.81 83 TRP A O 1
ATOM 703 N N . LYS A 1 84 ? -10.151 11.895 11.362 1.00 77.44 84 LYS A N 1
ATOM 704 C CA . LYS A 1 84 ? -11.403 12.123 10.613 1.00 77.44 84 LYS A CA 1
ATOM 705 C C . LYS A 1 84 ? -11.250 13.137 9.473 1.00 77.44 84 LYS A C 1
ATOM 707 O O . LYS A 1 84 ? -11.918 13.005 8.453 1.00 77.44 84 LYS A O 1
ATOM 712 N N . ARG A 1 85 ? -10.391 14.149 9.644 1.00 81.31 85 ARG A N 1
ATOM 713 C CA . ARG A 1 85 ? -10.249 15.260 8.693 1.00 81.31 85 ARG A CA 1
ATOM 714 C C . ARG A 1 85 ? -9.162 15.024 7.643 1.00 81.31 85 ARG A C 1
ATOM 716 O O . ARG A 1 85 ? -9.332 15.449 6.506 1.00 81.31 85 ARG A O 1
ATOM 723 N N . TYR A 1 86 ? -8.073 14.343 8.003 1.00 84.00 86 TYR A N 1
ATOM 724 C CA . TYR A 1 86 ? -6.879 14.238 7.156 1.00 84.00 86 TYR A CA 1
ATOM 725 C C . TYR A 1 86 ? -6.601 12.840 6.595 1.00 84.00 86 TYR A C 1
ATOM 727 O O . TYR A 1 86 ? -5.764 12.731 5.705 1.00 84.00 86 TYR A O 1
ATOM 735 N N . ASN A 1 87 ? -7.313 11.784 7.013 1.00 85.56 87 ASN A N 1
ATOM 736 C CA . ASN A 1 87 ? -7.043 10.419 6.535 1.00 85.56 87 ASN A CA 1
ATOM 737 C C . ASN A 1 87 ? -7.106 10.291 4.999 1.00 85.56 87 ASN A C 1
ATOM 739 O O . ASN A 1 87 ? -6.238 9.667 4.393 1.00 85.56 87 ASN A O 1
ATOM 743 N N . TYR A 1 88 ? -8.080 10.945 4.357 1.00 85.94 88 TYR A N 1
ATOM 744 C CA . TYR A 1 88 ? -8.177 10.967 2.893 1.00 85.94 88 TYR A CA 1
ATOM 745 C C . TYR A 1 88 ? -7.022 11.727 2.230 1.00 85.94 88 TYR A C 1
ATOM 747 O O . TYR A 1 88 ? -6.481 11.270 1.227 1.00 85.94 88 TYR A O 1
ATOM 755 N N . VAL A 1 89 ? -6.604 12.856 2.811 1.00 90.88 89 VAL A N 1
ATOM 756 C CA . VAL A 1 89 ? -5.474 13.648 2.301 1.00 90.88 89 VAL A CA 1
ATOM 757 C C . VAL A 1 89 ? -4.177 12.852 2.408 1.00 90.88 89 VAL A C 1
ATOM 759 O O . VAL A 1 89 ? -3.372 12.865 1.483 1.00 90.88 89 VAL A O 1
ATOM 762 N N . THR A 1 90 ? -3.980 12.114 3.503 1.00 87.69 90 THR A N 1
ATOM 763 C CA . THR A 1 90 ? -2.790 11.277 3.670 1.00 87.69 90 THR A CA 1
ATOM 764 C C . THR A 1 90 ? -2.770 10.099 2.698 1.00 87.69 90 THR A C 1
ATOM 766 O O . THR A 1 90 ? -1.709 9.803 2.159 1.00 87.69 90 THR A O 1
ATOM 769 N N . SER A 1 91 ? -3.921 9.482 2.402 1.00 89.19 91 SER A N 1
ATOM 770 C CA . SER A 1 91 ? -4.016 8.463 1.345 1.00 89.19 91 SER A CA 1
ATOM 771 C C . SER A 1 91 ? -3.611 9.036 -0.017 1.00 89.19 91 SER A C 1
ATOM 773 O O . SER A 1 91 ? -2.747 8.477 -0.686 1.00 89.19 91 SER A O 1
ATOM 775 N N . ALA A 1 92 ? -4.155 10.201 -0.388 1.00 92.12 92 ALA A N 1
ATOM 776 C CA . ALA A 1 92 ? -3.817 10.867 -1.646 1.00 92.12 92 ALA A CA 1
ATOM 777 C C . ALA A 1 92 ? -2.332 11.276 -1.720 1.00 92.12 92 ALA A C 1
ATOM 779 O O . ALA A 1 92 ? -1.692 11.159 -2.767 1.00 92.12 92 ALA A O 1
ATOM 780 N N . ALA A 1 93 ? -1.753 11.724 -0.603 1.00 93.12 93 ALA A N 1
ATOM 781 C CA . ALA A 1 93 ? -0.328 12.037 -0.507 1.00 93.12 93 ALA A CA 1
ATOM 782 C C . ALA A 1 93 ? 0.549 10.793 -0.726 1.00 93.12 93 ALA A C 1
ATOM 784 O O . ALA A 1 93 ? 1.633 10.884 -1.299 1.00 93.12 93 ALA A O 1
ATOM 785 N N . MET A 1 94 ? 0.082 9.623 -0.295 1.00 91.00 94 MET A N 1
ATOM 786 C CA . MET A 1 94 ? 0.831 8.384 -0.447 1.00 91.00 94 MET A CA 1
ATOM 787 C C . MET A 1 94 ? 0.820 7.874 -1.891 1.00 91.00 94 MET A C 1
ATOM 789 O O . MET A 1 94 ? 1.882 7.541 -2.416 1.00 91.00 94 MET A O 1
ATOM 793 N N . ASP A 1 95 ? -0.335 7.913 -2.562 1.00 92.75 95 ASP A N 1
ATOM 794 C CA . ASP A 1 95 ? -0.447 7.547 -3.982 1.00 92.75 95 ASP A CA 1
ATOM 795 C C . ASP A 1 95 ? 0.387 8.482 -4.872 1.00 92.75 95 ASP A C 1
ATOM 797 O O . ASP A 1 95 ? 1.122 8.038 -5.760 1.00 92.75 95 ASP A O 1
ATOM 801 N N . THR A 1 96 ? 0.345 9.789 -4.592 1.00 95.50 96 THR A N 1
ATOM 802 C CA . THR A 1 96 ? 1.174 10.774 -5.307 1.00 95.50 96 THR A CA 1
ATOM 803 C C . THR A 1 96 ? 2.664 10.605 -5.003 1.00 95.50 96 THR A C 1
ATOM 805 O O . THR A 1 96 ? 3.485 10.737 -5.910 1.00 95.50 96 THR A O 1
ATOM 808 N N . GLY A 1 97 ? 3.036 10.235 -3.774 1.00 94.38 97 GLY A N 1
ATOM 809 C CA . GLY A 1 97 ? 4.415 9.911 -3.402 1.00 94.38 97 GLY A CA 1
ATOM 810 C C . GLY A 1 97 ? 4.981 8.718 -4.176 1.00 94.38 97 GLY A C 1
ATOM 811 O O . GLY A 1 97 ? 6.102 8.791 -4.684 1.00 94.38 97 GLY A O 1
ATOM 812 N N . VAL A 1 98 ? 4.196 7.646 -4.342 1.00 92.94 98 VAL A N 1
ATOM 813 C CA . VAL A 1 98 ? 4.593 6.490 -5.165 1.00 92.94 98 VAL A CA 1
ATOM 814 C C . VAL A 1 98 ? 4.794 6.915 -6.621 1.00 92.94 98 VAL A C 1
ATOM 816 O O . VAL A 1 98 ? 5.842 6.617 -7.199 1.00 92.94 98 VAL A O 1
ATOM 819 N N . ALA A 1 99 ? 3.861 7.682 -7.192 1.00 95.12 99 ALA A N 1
ATOM 820 C CA . ALA A 1 99 ? 3.982 8.193 -8.558 1.00 95.12 99 ALA A CA 1
ATOM 821 C C . ALA A 1 99 ? 5.243 9.059 -8.756 1.00 95.12 99 ALA A C 1
ATOM 823 O O . ALA A 1 99 ? 5.978 8.877 -9.729 1.00 95.12 99 ALA A O 1
ATOM 824 N N . LEU A 1 100 ? 5.539 9.952 -7.805 1.00 96.75 100 LEU A N 1
ATOM 825 C CA . LEU A 1 100 ? 6.741 10.791 -7.826 1.00 96.75 100 LEU A CA 1
ATOM 826 C C . LEU A 1 100 ? 8.028 9.966 -7.713 1.00 96.75 100 LEU A C 1
ATOM 828 O O . LEU A 1 100 ? 8.983 10.226 -8.446 1.00 96.75 100 LEU A O 1
ATOM 832 N N . SER A 1 101 ? 8.060 8.952 -6.843 1.00 94.94 101 SER A N 1
ATOM 833 C CA . SER A 1 101 ? 9.221 8.061 -6.722 1.00 94.94 101 SER A CA 1
ATOM 834 C C . SER A 1 101 ? 9.492 7.291 -8.020 1.00 94.94 101 SER A C 1
ATOM 836 O O . SER A 1 101 ? 10.641 7.200 -8.454 1.00 94.94 101 SER A O 1
ATOM 838 N N . GLY A 1 102 ? 8.436 6.827 -8.697 1.00 95.06 102 GLY A N 1
ATOM 839 C CA . GLY A 1 102 ? 8.536 6.177 -10.002 1.00 95.06 102 GLY A CA 1
ATOM 840 C C . GLY A 1 102 ? 9.095 7.113 -11.073 1.00 95.06 102 GLY A C 1
ATOM 841 O O . GLY A 1 102 ? 10.001 6.730 -11.815 1.00 95.06 102 GLY A O 1
ATOM 842 N N . LEU A 1 103 ? 8.619 8.362 -11.106 1.00 96.12 103 LEU A N 1
ATOM 843 C CA . LEU A 1 103 ? 9.123 9.388 -12.018 1.00 96.12 103 LEU A CA 1
ATOM 844 C C . LEU A 1 103 ? 10.616 9.669 -11.781 1.00 96.12 103 LEU A C 1
ATOM 846 O O . LEU A 1 103 ? 11.403 9.686 -12.728 1.00 96.12 103 LEU A O 1
ATOM 850 N N . ALA A 1 104 ? 11.024 9.829 -10.520 1.00 95.69 104 ALA A N 1
ATOM 851 C CA . ALA A 1 104 ? 12.420 10.056 -10.156 1.00 95.69 104 ALA A CA 1
ATOM 852 C C . ALA A 1 104 ? 13.324 8.876 -10.558 1.00 95.69 104 ALA A C 1
ATOM 854 O O . ALA A 1 104 ? 14.368 9.079 -11.182 1.00 95.69 104 ALA A O 1
ATOM 855 N N . CYS A 1 105 ? 12.910 7.638 -10.265 1.00 94.62 105 CYS A N 1
ATOM 856 C CA . CYS A 1 105 ? 13.635 6.437 -10.681 1.00 94.62 105 CYS A CA 1
ATOM 857 C C . CYS A 1 105 ? 13.771 6.343 -12.204 1.00 94.62 105 CYS A C 1
ATOM 859 O O . CYS A 1 105 ? 14.847 6.003 -12.699 1.00 94.62 105 CYS A O 1
ATOM 861 N N . TYR A 1 106 ? 12.713 6.674 -12.947 1.00 93.56 106 TYR A N 1
ATOM 862 C CA . TYR A 1 106 ? 12.747 6.675 -14.405 1.00 93.56 106 TYR A CA 1
ATOM 863 C C . TYR A 1 106 ? 13.800 7.650 -14.941 1.00 93.56 106 TYR A C 1
ATOM 865 O O . TYR A 1 106 ? 14.657 7.250 -15.729 1.00 93.56 106 TYR A O 1
ATOM 873 N N . PHE A 1 107 ? 13.807 8.898 -14.463 1.00 92.00 107 PHE A N 1
ATOM 874 C CA . PHE A 1 107 ? 14.803 9.888 -14.880 1.00 92.00 107 PHE A CA 1
ATOM 875 C C . PHE A 1 107 ? 16.238 9.448 -14.566 1.00 92.00 107 PHE A C 1
ATOM 877 O O . PHE A 1 107 ? 17.110 9.529 -15.434 1.00 92.00 107 PHE A O 1
ATOM 884 N N . LEU A 1 108 ? 16.481 8.924 -13.361 1.00 91.38 108 LEU A N 1
ATOM 885 C CA . LEU A 1 108 ? 17.804 8.442 -12.953 1.00 91.38 108 LEU A CA 1
ATOM 886 C C . LEU A 1 108 ? 18.305 7.295 -13.843 1.00 91.38 108 LEU A C 1
ATOM 888 O O . LEU A 1 108 ? 19.467 7.284 -14.261 1.00 91.38 108 LEU A O 1
ATOM 892 N N . LEU A 1 109 ? 17.437 6.334 -14.168 1.00 91.00 109 LEU A N 1
ATOM 893 C CA . LEU A 1 109 ? 17.796 5.211 -15.034 1.00 91.00 109 LEU A CA 1
ATOM 894 C C . LEU A 1 109 ? 18.012 5.647 -16.483 1.00 91.00 109 LEU A C 1
ATOM 896 O O . LEU A 1 109 ? 18.930 5.144 -17.137 1.00 91.00 109 LEU A O 1
ATOM 900 N N . GLN A 1 110 ? 17.224 6.602 -16.976 1.00 89.31 110 GLN A N 1
ATOM 901 C CA . GLN A 1 110 ? 17.343 7.074 -18.350 1.00 89.31 110 GLN A CA 1
ATOM 902 C C . GLN A 1 110 ? 18.666 7.808 -18.585 1.00 89.31 110 GLN A C 1
ATOM 904 O O . GLN A 1 110 ? 19.352 7.525 -19.568 1.00 89.31 110 GLN A O 1
ATOM 909 N N . VAL A 1 111 ? 19.089 8.661 -17.645 1.00 83.31 111 VAL A N 1
ATOM 910 C CA . VAL A 1 111 ? 20.402 9.329 -17.695 1.00 83.31 111 VAL A CA 1
ATOM 911 C C . VAL A 1 111 ? 21.540 8.306 -17.649 1.00 83.31 111 VAL A C 1
ATOM 913 O O . VAL A 1 111 ? 22.455 8.363 -18.472 1.00 83.31 111 VAL A O 1
ATOM 916 N N . LYS A 1 112 ? 21.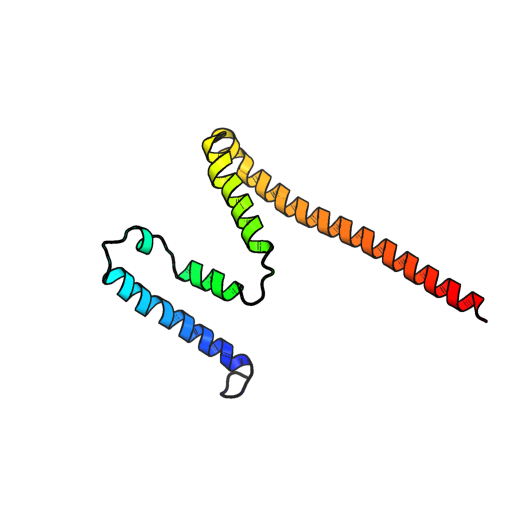462 7.305 -16.760 1.00 81.12 112 LYS A N 1
ATOM 917 C CA . LYS A 1 112 ? 22.468 6.231 -16.683 1.00 81.12 112 LYS A CA 1
ATOM 918 C C . LYS A 1 112 ? 22.568 5.440 -17.992 1.00 81.12 112 LYS A C 1
ATOM 920 O O . LYS A 1 112 ? 23.675 5.133 -18.437 1.00 81.12 112 LYS A O 1
ATOM 925 N N . LYS A 1 113 ? 21.430 5.128 -18.621 1.00 81.81 113 LYS A N 1
ATOM 926 C CA . LYS A 1 113 ? 21.378 4.411 -19.903 1.00 81.81 113 LYS A CA 1
ATOM 927 C C . LYS A 1 113 ? 22.000 5.231 -21.034 1.00 81.81 113 LYS A C 1
ATOM 929 O O . LYS A 1 113 ? 22.788 4.677 -21.796 1.00 81.81 113 LYS A O 1
ATOM 934 N N . ILE A 1 114 ? 21.697 6.530 -21.114 1.00 80.06 114 ILE A N 1
ATOM 935 C CA . ILE A 1 114 ? 22.279 7.443 -22.113 1.00 80.06 114 ILE A CA 1
ATOM 936 C C . ILE A 1 114 ? 23.803 7.488 -21.966 1.00 80.06 114 ILE A C 1
ATOM 938 O O . ILE A 1 114 ? 24.517 7.252 -22.938 1.00 80.06 114 ILE A O 1
ATOM 942 N N . ILE A 1 115 ? 24.306 7.694 -20.746 1.00 77.12 115 ILE A N 1
ATOM 943 C CA . ILE A 1 115 ? 25.750 7.767 -20.483 1.00 77.12 115 ILE A CA 1
ATOM 944 C C . ILE A 1 115 ? 26.443 6.455 -20.866 1.00 77.12 115 ILE A C 1
ATOM 946 O O . ILE A 1 115 ? 27.435 6.485 -21.587 1.00 77.12 115 ILE A O 1
ATOM 950 N N . GLN A 1 116 ? 25.906 5.294 -20.467 1.00 76.75 116 GLN A N 1
ATOM 951 C CA . GLN A 1 116 ? 26.492 4.002 -20.847 1.00 76.75 116 GLN A CA 1
ATOM 952 C C . GLN A 1 116 ? 26.488 3.761 -22.359 1.00 76.75 116 GLN A C 1
ATOM 954 O O . GLN A 1 116 ? 27.417 3.135 -22.876 1.00 76.75 116 GLN A O 1
ATOM 959 N N . SER A 1 117 ? 25.464 4.244 -23.065 1.00 75.56 117 SER A N 1
ATOM 960 C CA . SER A 1 117 ? 25.393 4.141 -24.522 1.00 75.56 117 SER A CA 1
ATOM 961 C C . SER A 1 117 ? 26.474 4.996 -25.188 1.00 75.56 117 SER A C 1
ATOM 963 O O . SER A 1 117 ? 27.176 4.502 -26.069 1.00 75.56 117 SER A O 1
ATOM 965 N N . CYS A 1 118 ? 26.685 6.228 -24.713 1.00 67.25 118 CYS A N 1
ATOM 966 C CA . CYS A 1 118 ? 27.769 7.091 -25.186 1.00 67.25 118 CYS A CA 1
ATOM 967 C C . CYS A 1 118 ? 29.150 6.494 -24.872 1.00 67.25 118 CYS A C 1
ATOM 969 O O . CYS A 1 118 ? 29.993 6.417 -25.759 1.00 67.25 118 CYS A O 1
ATOM 971 N N . THR A 1 119 ? 29.369 5.977 -23.656 1.00 78.00 119 THR A N 1
ATOM 972 C CA . THR A 1 119 ? 30.645 5.352 -23.263 1.00 78.00 119 THR A CA 1
ATOM 973 C C . THR A 1 119 ? 30.981 4.111 -24.096 1.00 78.00 119 THR A C 1
ATOM 975 O O . THR A 1 119 ? 32.148 3.883 -24.411 1.00 78.00 119 THR A O 1
ATOM 978 N N . LYS A 1 120 ? 29.984 3.298 -24.471 1.00 74.19 120 LYS A N 1
ATOM 979 C CA . LYS A 1 120 ? 30.198 2.158 -25.378 1.00 74.19 120 LYS A CA 1
ATOM 980 C C . LYS A 1 120 ? 30.524 2.608 -26.804 1.00 74.19 120 LYS A C 1
ATOM 982 O O . LYS A 1 120 ? 31.401 2.009 -27.413 1.00 74.19 120 LYS A O 1
ATOM 987 N N . GLY A 1 121 ? 29.871 3.660 -27.301 1.00 71.75 121 GLY A N 1
ATOM 988 C CA . GLY A 1 121 ? 30.154 4.233 -28.621 1.00 71.75 121 GLY A CA 1
ATOM 989 C C . GLY A 1 121 ? 31.581 4.772 -28.741 1.00 71.75 121 GLY A C 1
ATOM 990 O O . GLY A 1 121 ? 32.276 4.452 -29.697 1.00 71.75 121 GLY A O 1
ATOM 991 N N . THR A 1 122 ? 32.068 5.506 -27.735 1.00 63.88 122 THR A N 1
ATOM 992 C CA . THR A 1 122 ? 33.441 6.044 -27.737 1.00 63.88 122 THR A CA 1
ATOM 993 C C . THR A 1 122 ? 34.503 4.945 -27.669 1.00 63.88 122 THR A C 1
ATOM 995 O O . THR A 1 122 ? 35.555 5.079 -28.279 1.00 63.88 122 THR A O 1
ATOM 998 N N . ARG A 1 123 ? 34.225 3.834 -26.970 1.00 57.94 123 ARG A N 1
ATOM 999 C CA . ARG A 1 123 ? 35.163 2.707 -26.846 1.00 57.94 123 ARG A CA 1
ATOM 1000 C C . ARG A 1 123 ? 35.328 1.912 -28.150 1.00 57.94 123 ARG A C 1
ATOM 1002 O O . ARG A 1 123 ? 36.364 1.286 -28.329 1.00 57.94 123 ARG A O 1
ATOM 1009 N N . LEU A 1 124 ? 34.333 1.931 -29.039 1.00 60.06 124 LEU A N 1
ATOM 1010 C CA . LEU A 1 124 ? 34.414 1.278 -30.351 1.00 60.06 124 LEU A CA 1
ATOM 1011 C C . LEU A 1 124 ? 35.242 2.098 -31.353 1.00 60.06 124 LEU A C 1
ATOM 1013 O O . LEU A 1 124 ? 35.970 1.514 -32.133 1.00 60.06 124 LEU A O 1
ATOM 1017 N N . VAL A 1 125 ? 35.207 3.432 -31.272 1.00 62.75 125 VAL A N 1
ATOM 1018 C CA . VAL A 1 125 ? 35.964 4.331 -32.171 1.00 62.75 125 VAL A CA 1
ATOM 1019 C C . VAL A 1 125 ? 37.465 4.384 -31.842 1.00 62.75 125 VAL A C 1
ATOM 1021 O O . VAL A 1 125 ? 38.263 4.782 -32.676 1.00 62.75 125 VAL A O 1
ATOM 1024 N N . THR A 1 126 ? 37.874 3.992 -30.633 1.00 57.69 126 THR A N 1
ATOM 1025 C CA . THR A 1 126 ? 39.291 3.959 -30.213 1.00 57.69 126 THR A CA 1
ATOM 1026 C C . THR A 1 126 ? 39.986 2.611 -30.448 1.00 57.69 126 THR A C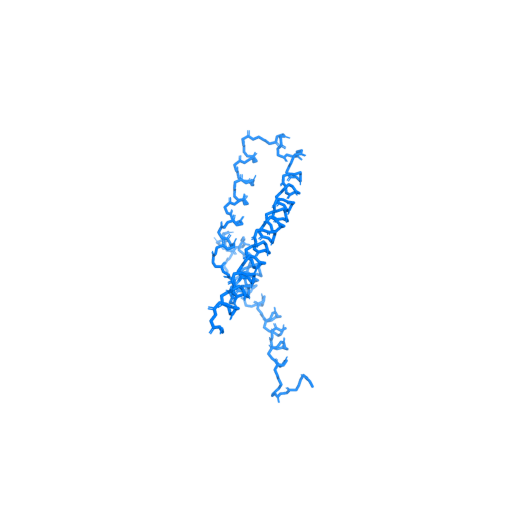 1
ATOM 1028 O O . THR A 1 126 ? 41.131 2.454 -30.032 1.00 57.69 126 THR A O 1
ATOM 1031 N N . LEU A 1 127 ? 39.281 1.615 -31.002 1.00 57.59 127 LEU A N 1
ATOM 1032 C CA . LEU A 1 127 ? 39.806 0.265 -31.265 1.00 57.59 127 LEU A CA 1
ATOM 1033 C C . LEU A 1 127 ? 40.004 -0.037 -32.764 1.00 57.59 127 LEU A C 1
ATOM 1035 O O . LEU A 1 127 ? 40.413 -1.153 -33.081 1.00 57.59 127 LEU A O 1
ATOM 1039 N N . ASP A 1 128 ? 39.766 0.948 -33.632 1.00 44.91 128 ASP A N 1
ATOM 1040 C CA . ASP A 1 128 ? 40.139 0.976 -35.055 1.00 44.91 128 ASP A CA 1
ATOM 1041 C C . ASP A 1 128 ? 41.265 2.006 -35.267 1.00 44.91 128 ASP A C 1
ATOM 1043 O O . ASP A 1 128 ? 42.147 1.760 -36.121 1.00 44.91 128 ASP A O 1
#

Radius of gyration: 25.36 Å; Cα contacts (8 Å, |Δi|>4): 20; chains: 1; bounding box: 64×45×55 Å

Sequence (128 aa):
MFGAGSQYSIIQWGFVLGAVLPIPIWLLCRRYPHIEWLQKIHLPVLLAATSNMPPAQAYFYPNGILLGFIFMWYLRRYKNEWWKRYNYVTSAAMDTGVALSGLACYFLLQVKKIIQSCTKGTRLVTLD

InterPro domains:
  IPR004648 Tetrapeptide transporter, OPT1/isp4 [PTHR22601] (1-114)
  IPR004813 Oligopeptide transporter, OPT superfamily [PF03169] (9-108)

Foldseek 3Di:
DCDDPDPCVVVVVVVVCVVVVVPVLVVVCVVCVPDPVSVVDPVVVVVVVVVVVVPDDPVPVVVVVVVCCCLVPVCCVPPVPCSVPCVVVVVVVVVVVVVVVVVVVVVVVVVVVVVVVVVVVVVVVVVD